Protein AF-A0A849Q2B6-F1 (afdb_monomer_lite)

Radius of gyration: 18.37 Å; chains: 1; bounding box: 42×31×46 Å

Secondary structure (DSSP, 8-state):
-EEEETTEEEE----S-SSHHHHHHHHGGGS---HHHHHHHHH------GGGGGG---TTHHHHHTTT-

pLDDT: mean 90.49, std 8.07, range [57.91, 97.0]

Sequence (69 aa):
SFTIKDGFYVAEIPRKHISARELLEKELANCSLGKHISKSVKEGFEILEGEQVLELKEDGFRSFLNGWL

Structure (mmCIF, N/CA/C/O backbone):
data_AF-A0A849Q2B6-F1
#
_entry.id   AF-A0A849Q2B6-F1
#
loop_
_atom_site.group_PDB
_atom_site.id
_atom_site.type_symbol
_atom_site.label_atom_id
_atom_site.label_alt_id
_atom_site.label_comp_id
_atom_site.label_asym_id
_atom_site.label_entity_id
_atom_site.label_seq_id
_atom_site.pdbx_PDB_ins_code
_atom_site.Cartn_x
_atom_site.Cartn_y
_atom_site.Cartn_z
_atom_site.occupancy
_atom_site.B_iso_or_equiv
_atom_site.auth_seq_id
_atom_site.auth_comp_id
_atom_site.auth_asym_id
_atom_site.auth_atom_id
_atom_site.pdbx_PDB_model_num
ATOM 1 N N . SER A 1 1 ? 17.933 -2.340 -16.297 1.00 75.75 1 SER A N 1
ATOM 2 C CA . SER A 1 1 ? 18.554 -2.281 -17.637 1.00 75.75 1 SER A CA 1
ATOM 3 C C . SER A 1 1 ? 18.075 -1.051 -18.411 1.00 75.75 1 SER A C 1
ATOM 5 O O . SER A 1 1 ? 17.001 -0.551 -18.095 1.00 75.75 1 SER A O 1
ATOM 7 N N . PHE A 1 2 ? 18.842 -0.546 -19.389 1.00 88.88 2 PHE A N 1
ATOM 8 C CA . PHE A 1 2 ? 18.420 0.509 -20.330 1.00 88.88 2 PHE A CA 1
ATOM 9 C C . PHE A 1 2 ? 18.433 -0.056 -21.755 1.00 88.88 2 PHE A C 1
ATOM 11 O O . PHE A 1 2 ? 19.441 -0.616 -22.182 1.00 88.88 2 PHE A O 1
ATOM 18 N N . THR A 1 3 ? 17.310 0.031 -22.466 1.00 94.12 3 THR A N 1
ATOM 19 C CA . THR A 1 3 ? 17.075 -0.652 -23.754 1.00 94.12 3 THR A CA 1
ATOM 20 C C . THR A 1 3 ? 16.234 0.212 -24.694 1.00 94.12 3 THR A C 1
ATOM 22 O O . THR A 1 3 ? 15.614 1.170 -24.245 1.00 94.12 3 THR A O 1
ATOM 25 N N . ILE A 1 4 ? 16.188 -0.121 -25.988 1.00 95.94 4 ILE A N 1
ATOM 26 C CA . ILE A 1 4 ? 15.229 0.466 -26.937 1.00 95.94 4 ILE A CA 1
ATOM 27 C C . ILE A 1 4 ? 14.128 -0.568 -27.210 1.00 95.94 4 ILE A C 1
ATOM 29 O O . ILE A 1 4 ? 14.441 -1.703 -27.570 1.00 95.94 4 ILE A O 1
ATOM 33 N N . LYS A 1 5 ? 12.856 -0.191 -27.043 1.00 95.00 5 LYS A N 1
ATOM 34 C CA . LYS A 1 5 ? 11.672 -0.999 -27.389 1.00 95.00 5 LYS A CA 1
ATOM 35 C C . LYS A 1 5 ? 10.726 -0.170 -28.252 1.00 95.00 5 LYS A C 1
ATOM 37 O O . LYS A 1 5 ? 10.417 0.959 -27.890 1.00 95.00 5 LYS A O 1
ATOM 42 N N . ASP A 1 6 ? 10.320 -0.711 -29.400 1.00 95.75 6 ASP A N 1
ATOM 43 C CA . ASP A 1 6 ? 9.412 -0.059 -30.362 1.00 95.75 6 ASP A CA 1
ATOM 44 C C . ASP A 1 6 ? 9.835 1.369 -30.765 1.00 95.75 6 ASP A C 1
ATOM 46 O O . ASP A 1 6 ? 9.011 2.255 -30.961 1.00 95.75 6 ASP A O 1
ATOM 50 N N . GLY A 1 7 ? 11.148 1.610 -30.863 1.00 96.06 7 GLY A N 1
ATOM 51 C CA . GLY A 1 7 ? 11.713 2.928 -31.181 1.00 96.06 7 GLY A CA 1
ATOM 52 C C . GLY A 1 7 ? 11.819 3.894 -29.993 1.00 96.06 7 GLY A C 1
ATOM 53 O O . GLY A 1 7 ? 12.324 5.001 -30.164 1.00 96.06 7 GLY A O 1
ATOM 54 N N . PHE A 1 8 ? 11.416 3.481 -28.789 1.00 96.00 8 PHE A N 1
ATOM 55 C CA . PHE A 1 8 ? 11.503 4.276 -27.563 1.00 96.00 8 PHE A CA 1
ATOM 56 C C . PHE A 1 8 ? 12.620 3.789 -26.643 1.00 96.00 8 PHE A C 1
ATOM 58 O O . PHE A 1 8 ? 12.816 2.589 -26.456 1.00 96.00 8 PHE A O 1
ATOM 65 N N . TYR A 1 9 ? 13.324 4.724 -26.005 1.00 96.69 9 TYR A N 1
ATOM 66 C CA . TYR A 1 9 ? 14.232 4.414 -24.905 1.00 96.69 9 TYR A CA 1
ATOM 67 C C . TYR A 1 9 ? 13.438 4.017 -23.656 1.00 96.69 9 TYR A C 1
ATOM 69 O O . TYR A 1 9 ? 12.550 4.746 -23.216 1.00 96.69 9 TYR A O 1
ATOM 77 N N . VAL A 1 10 ? 13.780 2.877 -23.063 1.00 96.62 10 VAL A N 1
ATOM 78 C CA . VAL A 1 10 ? 13.116 2.309 -21.887 1.00 96.62 10 VAL A CA 1
ATOM 79 C C . VAL A 1 10 ? 14.154 1.958 -20.828 1.00 96.62 10 VAL A C 1
ATOM 81 O O . VAL A 1 10 ? 15.144 1.280 -21.107 1.00 96.62 10 VAL A O 1
ATOM 84 N N . ALA A 1 11 ? 13.892 2.379 -19.592 1.00 96.44 11 ALA A N 1
ATOM 85 C CA . ALA A 1 11 ? 14.672 2.015 -18.418 1.00 96.44 11 ALA A CA 1
ATOM 86 C C . ALA A 1 11 ? 13.839 1.135 -17.484 1.00 96.44 11 ALA A C 1
ATOM 88 O O . ALA A 1 11 ? 12.698 1.460 -17.160 1.00 96.44 11 ALA A O 1
ATOM 89 N N . GLU A 1 12 ? 14.424 0.044 -17.004 1.00 94.06 12 GLU A N 1
ATOM 90 C CA . GLU A 1 12 ? 13.862 -0.686 -15.873 1.00 94.06 12 GLU A CA 1
ATOM 91 C C . GLU A 1 12 ? 14.221 0.045 -14.586 1.00 94.06 12 GLU A C 1
ATOM 93 O O . GLU A 1 12 ? 15.395 0.146 -14.220 1.00 94.06 12 GLU A O 1
ATOM 98 N N . ILE A 1 13 ? 13.192 0.535 -13.906 1.00 94.56 13 ILE A N 1
ATOM 99 C CA . ILE A 1 13 ? 13.308 1.178 -12.605 1.00 94.56 13 ILE A CA 1
ATOM 100 C C . ILE A 1 13 ? 12.707 0.215 -11.578 1.00 94.56 13 ILE A C 1
ATOM 102 O O . ILE A 1 13 ? 11.543 -0.171 -11.730 1.00 94.56 13 ILE A O 1
ATOM 106 N N . PRO A 1 14 ? 13.466 -0.203 -10.548 1.00 93.31 14 PRO A N 1
ATOM 107 C CA . PRO A 1 14 ? 12.927 -1.069 -9.511 1.00 93.31 14 PRO A CA 1
ATOM 108 C C . PRO A 1 14 ? 11.782 -0.360 -8.783 1.00 93.31 14 PRO A C 1
ATOM 110 O O . PRO A 1 14 ? 11.857 0.835 -8.482 1.00 93.31 14 PRO A O 1
ATOM 113 N N . ARG A 1 15 ? 10.706 -1.099 -8.493 1.00 95.00 15 ARG A N 1
ATOM 114 C CA . ARG A 1 15 ? 9.609 -0.560 -7.685 1.00 95.00 15 ARG A CA 1
ATOM 115 C C . ARG A 1 15 ? 10.094 -0.328 -6.259 1.00 95.00 15 ARG A C 1
ATOM 117 O O . ARG A 1 15 ? 10.827 -1.143 -5.711 1.00 95.00 15 ARG A O 1
ATOM 124 N N . LYS A 1 16 ? 9.634 0.769 -5.658 1.00 95.12 16 LYS A N 1
ATOM 125 C CA . LYS A 1 16 ? 9.907 1.092 -4.250 1.00 95.12 16 LYS A CA 1
ATOM 126 C C . LYS A 1 16 ? 9.218 0.135 -3.275 1.00 95.12 16 LYS A C 1
ATOM 128 O O . LYS A 1 16 ? 9.734 -0.072 -2.187 1.00 95.12 16 LYS A O 1
ATOM 133 N N . HIS A 1 17 ? 8.083 -0.430 -3.686 1.00 96.69 17 HIS A N 1
ATOM 134 C CA . HIS A 1 17 ? 7.290 -1.388 -2.919 1.00 96.69 17 HIS A CA 1
ATOM 135 C C . HIS A 1 17 ? 6.923 -2.566 -3.812 1.00 96.69 17 HIS A C 1
ATOM 137 O O . HIS A 1 17 ? 6.608 -2.377 -4.996 1.00 96.69 17 HIS A O 1
ATOM 143 N N . ILE A 1 18 ? 6.970 -3.772 -3.255 1.00 95.06 18 ILE A N 1
ATOM 144 C CA . ILE A 1 18 ? 6.723 -5.015 -4.003 1.00 95.06 18 ILE A CA 1
ATOM 145 C C . ILE A 1 18 ? 5.342 -5.616 -3.725 1.00 95.06 18 ILE A C 1
ATOM 147 O O . ILE A 1 18 ? 4.915 -6.506 -4.458 1.00 95.06 18 ILE A O 1
ATOM 151 N N . SER A 1 19 ? 4.626 -5.104 -2.719 1.00 95.38 19 SER A N 1
ATOM 152 C CA . SER A 1 19 ? 3.255 -5.498 -2.391 1.00 95.38 19 SER A CA 1
ATOM 153 C C . SER A 1 19 ? 2.362 -4.286 -2.117 1.00 95.38 19 SER A C 1
ATOM 155 O O . SER A 1 19 ? 2.831 -3.201 -1.765 1.00 95.38 19 SER A O 1
ATOM 157 N N . ALA A 1 20 ? 1.050 -4.476 -2.279 1.00 94.44 20 ALA A N 1
ATOM 158 C CA . ALA A 1 20 ? 0.060 -3.457 -1.939 1.00 94.44 20 ALA A CA 1
ATOM 159 C C . ALA A 1 20 ? 0.056 -3.158 -0.433 1.00 94.44 20 ALA A C 1
ATOM 161 O O . ALA A 1 20 ? -0.030 -1.996 -0.046 1.00 94.44 20 ALA A O 1
ATOM 162 N N . ARG A 1 21 ? 0.222 -4.190 0.407 1.00 95.88 21 ARG A N 1
ATOM 163 C CA . ARG A 1 21 ? 0.347 -4.038 1.858 1.00 95.88 21 ARG A CA 1
ATOM 164 C C . ARG A 1 21 ? 1.496 -3.102 2.223 1.00 95.88 21 ARG A C 1
ATOM 166 O O . ARG A 1 21 ? 1.274 -2.116 2.911 1.00 95.88 21 ARG A O 1
ATOM 173 N N . GLU A 1 22 ? 2.693 -3.363 1.698 1.00 96.12 22 GLU A N 1
ATOM 174 C CA . GLU A 1 22 ? 3.884 -2.556 1.988 1.00 96.12 22 GLU A CA 1
ATOM 175 C C . GLU A 1 22 ? 3.703 -1.094 1.552 1.00 96.12 22 GLU A C 1
ATOM 177 O O . GLU A 1 22 ? 4.101 -0.171 2.264 1.00 96.12 22 GLU A O 1
ATOM 182 N N . LEU A 1 23 ? 3.083 -0.878 0.387 1.00 96.25 23 LEU A N 1
ATOM 183 C CA . LEU A 1 23 ? 2.747 0.459 -0.095 1.00 96.25 23 LEU A CA 1
ATOM 184 C C . LEU A 1 23 ? 1.810 1.182 0.884 1.00 96.25 23 LEU A C 1
ATOM 186 O O . LEU A 1 23 ? 2.067 2.330 1.237 1.00 96.25 23 LEU A O 1
ATOM 190 N N . LEU A 1 24 ? 0.735 0.523 1.324 1.00 95.94 24 LEU A N 1
ATOM 191 C CA . LEU A 1 24 ? -0.242 1.115 2.239 1.00 95.94 24 LEU A CA 1
ATOM 192 C C . LEU A 1 24 ? 0.373 1.409 3.614 1.00 95.94 24 LEU A C 1
ATOM 194 O O . LEU A 1 24 ? 0.159 2.496 4.144 1.00 95.94 24 LEU A O 1
ATOM 198 N N . GLU A 1 25 ? 1.181 0.498 4.158 1.00 95.50 25 GLU A N 1
ATOM 199 C CA . GLU A 1 25 ? 1.865 0.692 5.446 1.00 95.50 25 GLU A CA 1
ATOM 200 C C . GLU A 1 25 ? 2.775 1.926 5.426 1.00 95.50 25 GLU A C 1
ATOM 202 O O . GLU A 1 25 ? 2.822 2.679 6.399 1.00 95.50 25 GLU A O 1
ATOM 207 N N . LYS A 1 26 ? 3.489 2.149 4.316 1.00 95.31 26 LYS A N 1
ATOM 208 C CA . LYS A 1 26 ? 4.492 3.218 4.215 1.00 95.31 26 LYS A CA 1
ATOM 209 C C . LYS A 1 26 ? 3.926 4.558 3.756 1.00 95.31 26 LYS A C 1
ATOM 211 O O . LYS A 1 26 ? 4.411 5.597 4.200 1.00 95.31 26 LYS A O 1
ATOM 216 N N . GLU A 1 27 ? 2.925 4.555 2.877 1.00 95.44 27 GLU A N 1
ATOM 217 C CA . GLU A 1 27 ? 2.523 5.766 2.150 1.00 95.44 27 GLU A CA 1
ATOM 218 C C . GLU A 1 27 ? 1.113 6.270 2.478 1.00 95.44 27 GLU A C 1
ATOM 220 O O . GLU A 1 27 ? 0.831 7.444 2.234 1.00 95.44 27 GLU A O 1
ATOM 225 N N . LEU A 1 28 ? 0.222 5.456 3.065 1.00 95.75 28 LEU A N 1
ATOM 226 C CA . LEU A 1 28 ? -1.189 5.844 3.229 1.00 95.75 28 LEU A CA 1
ATOM 227 C C . LEU A 1 28 ? -1.362 7.127 4.060 1.00 95.75 28 LEU A C 1
ATOM 229 O O . LEU A 1 28 ? -2.158 7.997 3.705 1.00 95.75 28 LEU A O 1
ATOM 233 N N . ALA A 1 29 ? -0.569 7.296 5.121 1.00 94.25 29 ALA A N 1
ATOM 234 C CA . ALA A 1 29 ? -0.598 8.493 5.966 1.00 94.25 29 ALA A CA 1
ATOM 235 C C . ALA A 1 29 ? -0.116 9.776 5.252 1.00 94.25 29 ALA A C 1
ATOM 237 O O . ALA A 1 29 ? -0.419 10.887 5.708 1.00 94.25 29 ALA A O 1
ATOM 238 N N . ASN A 1 30 ? 0.601 9.629 4.132 1.00 93.50 30 ASN A N 1
ATOM 239 C CA . ASN A 1 30 ? 1.130 10.722 3.312 1.00 93.50 30 ASN A CA 1
ATOM 240 C C . ASN A 1 30 ? 0.201 11.084 2.142 1.00 93.50 30 ASN A C 1
ATOM 242 O O . ASN A 1 30 ? 0.412 12.097 1.472 1.00 93.50 30 ASN A O 1
ATOM 246 N N . CYS A 1 31 ? -0.836 10.283 1.881 1.00 94.00 31 CYS A N 1
ATOM 247 C CA . CYS A 1 31 ? -1.779 10.538 0.803 1.00 94.00 31 CYS A CA 1
ATOM 248 C C . CYS A 1 31 ? -2.708 11.727 1.100 1.00 94.00 31 CYS A C 1
ATOM 250 O O . CYS A 1 31 ? -3.050 12.046 2.242 1.00 94.00 31 CYS A O 1
ATOM 252 N N . SER A 1 32 ? -3.193 12.363 0.032 1.00 94.94 32 SER A N 1
ATOM 253 C CA . SER A 1 32 ? -4.234 13.392 0.122 1.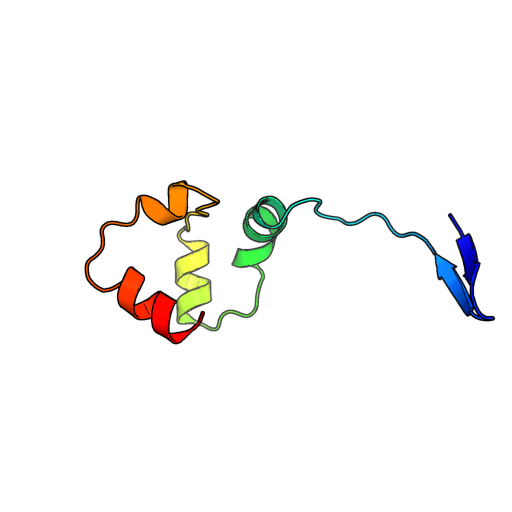00 94.94 32 SER A CA 1
ATOM 254 C C . SER A 1 32 ? -5.612 12.753 0.326 1.00 94.94 32 SER A C 1
ATOM 256 O O . SER A 1 32 ? -6.367 12.572 -0.621 1.00 94.94 32 SER A O 1
ATOM 258 N N . LEU A 1 33 ? -5.930 12.405 1.577 1.00 95.38 33 LEU A N 1
ATOM 259 C CA . LEU A 1 33 ? -7.173 11.713 1.967 1.00 95.38 33 LEU A CA 1
ATOM 260 C C . LEU A 1 33 ? -8.306 12.660 2.415 1.00 95.38 33 LEU A C 1
ATOM 262 O O . LEU A 1 33 ? -9.382 12.224 2.812 1.00 95.38 33 LEU A O 1
ATOM 266 N N . GLY A 1 34 ? -8.073 13.974 2.395 1.00 96.19 34 GLY A N 1
ATOM 267 C CA . GLY A 1 34 ? -8.971 14.955 3.006 1.00 96.19 34 GLY A CA 1
ATOM 268 C C . GLY A 1 34 ? -8.803 15.046 4.529 1.00 96.19 34 GLY A C 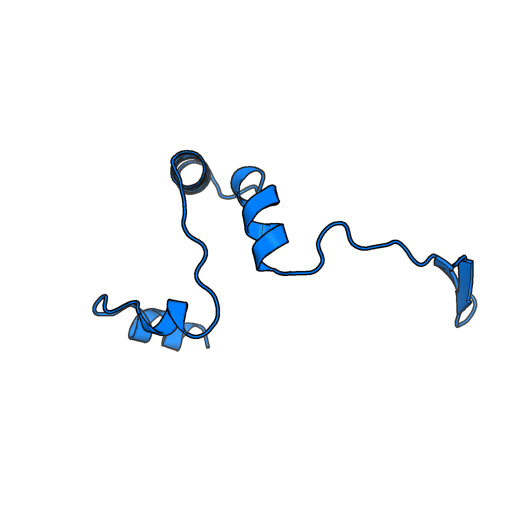1
ATOM 269 O O . GLY A 1 34 ? -8.210 14.183 5.174 1.00 96.19 34 GLY A O 1
ATOM 270 N N . LYS A 1 35 ? -9.300 16.140 5.121 1.00 95.81 35 LYS A N 1
ATOM 271 C CA . LYS A 1 35 ? -8.980 16.546 6.504 1.00 95.81 35 LYS A CA 1
ATOM 272 C C . LYS A 1 35 ? -9.308 15.479 7.554 1.00 95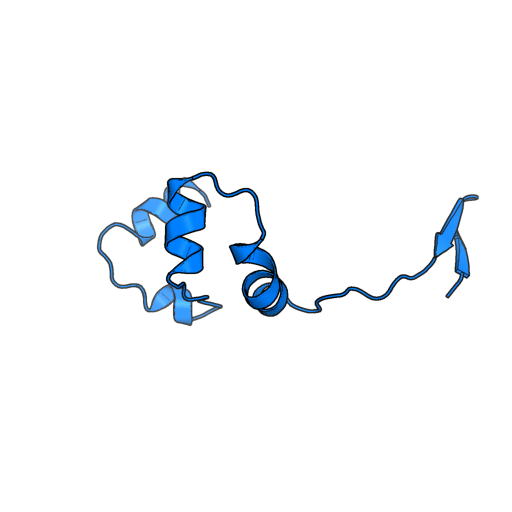.81 35 LYS A C 1
ATOM 274 O O . LYS A 1 35 ? -8.495 15.222 8.436 1.00 95.81 35 LYS A O 1
ATOM 279 N N . HIS A 1 36 ? -10.498 14.889 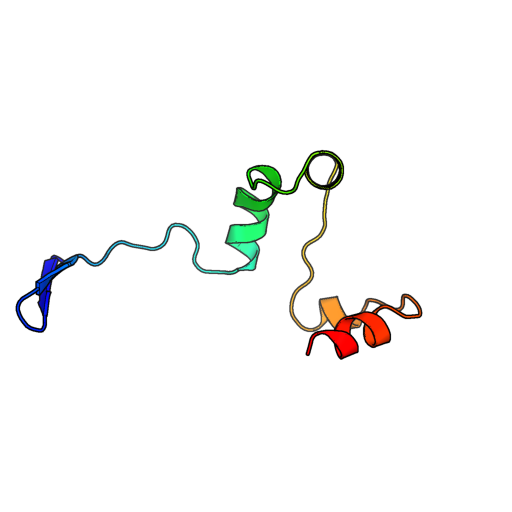7.472 1.00 96.12 36 HIS A N 1
ATOM 280 C CA . HIS A 1 36 ? -10.984 13.948 8.483 1.00 96.12 36 HIS A CA 1
ATOM 281 C C . HIS A 1 36 ? -10.294 12.590 8.372 1.00 96.12 36 HIS A C 1
ATOM 283 O O . HIS A 1 36 ? -9.771 12.091 9.364 1.00 96.12 36 HIS A O 1
ATOM 289 N N . ILE A 1 37 ? -10.217 12.041 7.159 1.00 96.12 37 ILE A N 1
ATOM 290 C CA . ILE A 1 37 ? -9.596 10.735 6.929 1.00 96.12 37 ILE A CA 1
ATOM 291 C C . ILE A 1 37 ? -8.088 10.802 7.178 1.00 96.12 37 ILE A C 1
ATOM 293 O O . ILE A 1 37 ? -7.555 9.944 7.869 1.00 96.12 37 ILE A O 1
ATOM 297 N N . SER A 1 38 ? -7.400 11.857 6.722 1.00 96.25 38 SER A N 1
ATOM 298 C CA . SER A 1 38 ? -5.964 12.025 6.993 1.00 96.25 38 SER A CA 1
ATOM 299 C C . SER A 1 38 ? -5.665 12.096 8.494 1.00 96.25 38 SER A C 1
ATOM 301 O O . SER A 1 38 ? -4.668 11.533 8.938 1.00 96.25 38 SER A O 1
ATOM 303 N N . LYS A 1 39 ? -6.528 12.746 9.291 1.00 96.00 39 LYS A N 1
ATOM 304 C CA . LYS A 1 39 ? -6.386 12.764 10.753 1.00 96.00 39 LYS A CA 1
ATOM 305 C C . LYS A 1 39 ? -6.555 11.360 11.344 1.00 96.00 39 LYS A C 1
ATOM 307 O O . LYS A 1 39 ? -5.687 10.934 12.093 1.00 96.00 39 LYS A O 1
ATOM 312 N N . SER A 1 40 ? -7.617 10.646 10.972 1.00 97.00 40 SER A N 1
ATOM 313 C CA . SER A 1 40 ? -7.895 9.298 11.485 1.00 97.00 40 SER A CA 1
ATOM 314 C C . SER A 1 40 ? -6.793 8.297 11.119 1.00 97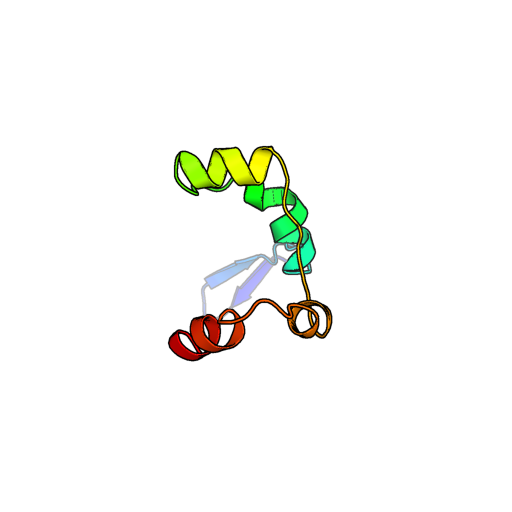.00 40 SER A C 1
ATOM 316 O O . SER A 1 40 ? -6.295 7.601 11.993 1.00 97.00 40 SER A O 1
ATOM 318 N N . VAL A 1 41 ? -6.323 8.293 9.868 1.00 96.75 41 VAL A N 1
ATOM 319 C CA . VAL A 1 41 ? -5.223 7.417 9.421 1.00 96.75 41 VAL A CA 1
ATOM 320 C C . VAL A 1 41 ? -3.926 7.696 10.186 1.00 96.75 41 VAL A C 1
ATOM 322 O O . VAL A 1 41 ? -3.172 6.774 10.475 1.00 96.75 41 VAL A O 1
ATOM 325 N N . LYS A 1 42 ? -3.655 8.955 10.553 1.00 94.44 42 LYS A N 1
ATOM 326 C CA . LYS A 1 42 ? -2.477 9.306 11.364 1.00 94.44 42 LYS A CA 1
ATOM 327 C C . LYS A 1 42 ? -2.589 8.871 12.824 1.00 94.44 42 LYS A C 1
ATOM 329 O O . LYS A 1 42 ? -1.559 8.686 13.462 1.00 94.44 42 LYS A O 1
ATOM 334 N N . GLU A 1 43 ? -3.804 8.749 13.352 1.00 95.75 43 GLU A N 1
ATOM 335 C CA . GLU A 1 43 ? -4.050 8.207 14.696 1.00 95.75 43 GLU A CA 1
ATOM 336 C C . GLU A 1 43 ? -3.871 6.683 14.718 1.00 95.75 43 GLU A C 1
ATOM 338 O O . GLU A 1 43 ? -3.427 6.130 15.722 1.00 95.75 43 GLU A O 1
ATOM 343 N N . GLY A 1 44 ? -4.141 6.020 13.595 1.00 95.38 44 GLY A N 1
ATOM 344 C CA . GLY A 1 44 ? -3.845 4.612 13.379 1.00 95.38 44 GLY A CA 1
ATOM 345 C C . GLY A 1 44 ? -4.809 3.981 12.383 1.00 95.38 44 GLY A C 1
ATOM 346 O O . GLY A 1 44 ? -5.931 4.446 12.192 1.00 95.38 44 GLY A O 1
ATOM 347 N N . PHE A 1 45 ? -4.364 2.907 11.740 1.00 94.50 45 PHE A N 1
ATOM 348 C CA . PHE A 1 45 ? -5.189 2.091 10.858 1.00 94.50 45 PHE A CA 1
ATOM 349 C C . PHE A 1 45 ? -4.649 0.663 10.809 1.00 94.50 45 PHE A C 1
ATOM 351 O O . PHE A 1 45 ? -3.490 0.412 11.141 1.00 94.50 45 PHE A O 1
ATOM 358 N N . GLU A 1 46 ? -5.496 -0.259 10.367 1.00 93.75 46 GLU A N 1
ATOM 359 C CA . GLU A 1 46 ? -5.146 -1.658 10.152 1.00 93.75 46 GLU A CA 1
ATOM 360 C C . GLU A 1 46 ? -5.306 -2.007 8.671 1.00 93.75 46 GLU A C 1
ATOM 362 O O . GLU A 1 46 ? -6.237 -1.549 8.006 1.00 93.75 46 GLU A O 1
ATOM 367 N N . ILE A 1 47 ? -4.379 -2.811 8.148 1.00 94.62 47 ILE A N 1
ATOM 368 C CA . ILE A 1 47 ? -4.461 -3.353 6.791 1.00 94.62 47 ILE A CA 1
ATOM 369 C C . ILE A 1 47 ? -4.821 -4.827 6.888 1.00 94.62 47 ILE A C 1
ATOM 371 O O . ILE A 1 47 ? -4.044 -5.631 7.411 1.00 94.62 47 ILE A O 1
ATOM 375 N N . LEU A 1 48 ? -5.976 -5.155 6.319 1.00 92.00 48 LEU A N 1
ATOM 376 C CA . LEU A 1 48 ? -6.475 -6.514 6.176 1.00 92.00 48 LEU A CA 1
ATOM 377 C C . LEU A 1 48 ? -6.177 -7.020 4.764 1.00 92.00 48 LEU A C 1
ATOM 379 O O . LEU A 1 48 ? -6.438 -6.323 3.781 1.00 92.00 48 LEU A O 1
ATOM 383 N N . GLU A 1 49 ? -5.662 -8.241 4.656 1.00 91.25 49 GLU A N 1
ATOM 384 C CA . GLU A 1 49 ? -5.405 -8.901 3.378 1.00 91.25 49 GLU A CA 1
ATOM 385 C C . GLU A 1 49 ? -5.954 -10.334 3.343 1.00 91.25 49 GLU A C 1
ATOM 387 O O . GLU A 1 49 ? -5.970 -11.047 4.346 1.00 91.25 49 GLU A O 1
ATOM 392 N N . GLY A 1 50 ? -6.417 -10.764 2.165 1.00 89.00 50 GLY A N 1
ATOM 393 C CA . GLY A 1 50 ? -6.908 -12.125 1.948 1.00 89.00 50 GLY A CA 1
ATOM 394 C C . GLY A 1 50 ? -8.034 -12.513 2.910 1.00 89.00 50 GLY A C 1
ATOM 395 O O . GLY A 1 50 ? -9.070 -11.851 2.970 1.00 89.00 50 GLY A O 1
ATOM 396 N N . GLU A 1 51 ? -7.826 -13.591 3.665 1.00 89.31 51 GLU A N 1
ATOM 397 C CA . GLU A 1 51 ? -8.812 -14.130 4.608 1.00 89.31 51 GLU A CA 1
ATOM 398 C C . GLU A 1 51 ? -9.106 -13.184 5.782 1.00 89.31 51 GLU A C 1
ATOM 400 O O . GLU A 1 51 ? -10.220 -13.210 6.299 1.00 89.31 51 GLU A O 1
ATOM 405 N N . GLN A 1 52 ? -8.188 -12.273 6.134 1.00 90.00 52 GLN A N 1
ATOM 406 C CA . GLN A 1 52 ? -8.409 -11.276 7.194 1.00 90.00 52 GLN A CA 1
ATOM 407 C C . GLN A 1 52 ? -9.597 -10.359 6.875 1.00 90.00 52 GLN A C 1
ATOM 409 O O . GLN A 1 52 ? -10.324 -9.924 7.763 1.00 90.00 52 GLN A O 1
ATOM 414 N N . VAL A 1 53 ? -9.853 -10.103 5.588 1.00 86.00 53 VAL A N 1
ATOM 415 C CA . VAL A 1 53 ? -11.019 -9.321 5.149 1.00 86.00 53 VAL A CA 1
ATOM 416 C C . VAL A 1 53 ? -12.325 -10.053 5.483 1.00 86.00 53 VAL A C 1
ATOM 418 O O . VAL A 1 53 ? -13.347 -9.422 5.752 1.00 86.00 53 VAL A O 1
ATOM 421 N N . LEU A 1 54 ? -12.306 -11.390 5.498 1.00 82.06 54 LEU A N 1
ATOM 422 C CA . LEU A 1 54 ? -13.478 -12.214 5.799 1.00 82.06 54 LEU A CA 1
ATOM 423 C C . LEU A 1 54 ? -13.820 -12.223 7.294 1.00 82.06 54 LEU A C 1
ATOM 425 O O . LEU A 1 54 ? -14.974 -12.500 7.642 1.00 82.06 54 LEU A O 1
ATOM 429 N N . GLU A 1 55 ? -12.854 -11.908 8.160 1.00 84.44 55 GLU A N 1
ATOM 430 C CA . GLU A 1 55 ? -13.031 -11.843 9.614 1.00 84.44 55 GLU A CA 1
ATOM 431 C C . GLU A 1 55 ? -13.859 -10.634 10.062 1.00 84.44 55 GLU A C 1
ATOM 433 O O . GLU A 1 55 ? -14.381 -10.632 11.179 1.00 84.44 55 GLU A O 1
ATOM 438 N N . LEU A 1 56 ? -14.068 -9.647 9.183 1.00 83.75 56 LEU A N 1
ATOM 439 C CA . LEU A 1 56 ? -15.009 -8.561 9.425 1.00 83.75 56 LEU A CA 1
ATOM 440 C C . LEU A 1 56 ? -16.437 -9.123 9.505 1.00 83.75 56 LEU A C 1
ATOM 442 O O . LEU A 1 56 ? -17.066 -9.506 8.511 1.00 83.75 56 LEU A O 1
ATOM 446 N N . LYS A 1 57 ? -16.939 -9.200 10.739 1.00 80.31 57 LYS A N 1
ATOM 447 C CA . LYS A 1 57 ? -18.299 -9.644 11.089 1.00 80.31 57 LYS A CA 1
ATOM 448 C C . LYS A 1 57 ? -19.272 -8.481 11.261 1.00 80.31 57 LYS A C 1
ATOM 450 O O . LYS A 1 57 ? -20.380 -8.692 11.734 1.00 80.31 57 LYS A O 1
ATOM 455 N N . GLU A 1 58 ? -18.851 -7.270 10.914 1.00 81.44 58 GLU A N 1
ATOM 456 C CA . GLU A 1 58 ? -19.683 -6.086 11.065 1.00 81.44 58 GLU A CA 1
ATOM 457 C C . GLU A 1 58 ? -20.882 -6.156 10.111 1.00 81.44 58 GLU A C 1
ATOM 459 O O . GLU A 1 58 ? -20.737 -6.339 8.893 1.00 81.44 58 GLU A O 1
ATOM 464 N N . ASP A 1 59 ? -22.080 -6.053 10.685 1.00 76.31 59 ASP A N 1
ATOM 465 C CA . ASP A 1 59 ? -23.324 -6.128 9.934 1.00 76.31 59 ASP A CA 1
ATOM 466 C C . ASP A 1 59 ? -23.378 -4.995 8.903 1.00 76.31 59 ASP A C 1
ATOM 468 O O . ASP A 1 59 ? -23.183 -3.821 9.207 1.00 76.31 59 ASP A O 1
ATOM 472 N N . GLY A 1 60 ? -23.629 -5.355 7.645 1.00 76.94 60 GLY A N 1
ATOM 473 C CA . GLY A 1 60 ? -23.691 -4.402 6.537 1.00 76.94 60 GLY A CA 1
ATOM 474 C C . GLY A 1 60 ? -22.359 -4.116 5.842 1.00 76.94 60 GLY A C 1
ATOM 475 O O . GLY A 1 60 ? -22.394 -3.607 4.724 1.00 76.94 60 GLY A O 1
ATOM 476 N N . PHE A 1 61 ? -21.205 -4.519 6.388 1.00 80.00 61 PHE A N 1
ATOM 477 C CA . PHE A 1 61 ? -19.913 -4.336 5.707 1.00 80.00 61 PHE A CA 1
ATOM 478 C C . PHE A 1 61 ? -19.845 -5.110 4.380 1.00 80.00 61 PHE A C 1
ATOM 480 O O . PHE A 1 61 ? -19.479 -4.568 3.338 1.00 80.00 61 PHE A O 1
ATOM 487 N N . ARG A 1 62 ? -20.292 -6.373 4.386 1.00 77.06 62 ARG A N 1
ATOM 488 C CA . ARG A 1 62 ? -20.395 -7.186 3.161 1.00 77.06 62 ARG A CA 1
ATOM 489 C C . ARG A 1 62 ? -21.387 -6.590 2.160 1.00 77.06 62 ARG A C 1
ATOM 491 O O . ARG A 1 62 ? -21.094 -6.542 0.971 1.00 77.06 62 ARG A O 1
ATOM 498 N N . SER A 1 63 ? -22.532 -6.108 2.644 1.00 82.00 63 SER A N 1
ATOM 499 C CA . SER A 1 63 ? -23.541 -5.451 1.805 1.00 82.00 63 SER A CA 1
ATOM 500 C C . SER A 1 63 ? -23.006 -4.166 1.174 1.00 82.00 63 SER A C 1
ATOM 502 O O . SER A 1 63 ? -23.287 -3.901 0.010 1.00 82.00 63 SER A O 1
ATOM 504 N N . PHE A 1 64 ? -22.207 -3.398 1.921 1.00 81.81 64 PHE A N 1
ATOM 505 C CA . PHE A 1 64 ? -21.514 -2.216 1.423 1.00 81.81 64 PHE A CA 1
ATOM 506 C C . PHE A 1 64 ? -20.534 -2.583 0.306 1.00 81.81 64 PHE A C 1
ATOM 508 O O . PHE A 1 64 ? -20.638 -2.021 -0.780 1.00 81.81 64 PHE A O 1
ATOM 515 N N . LEU A 1 65 ? -19.640 -3.556 0.525 1.00 78.81 65 LEU A N 1
ATOM 516 C CA . LEU A 1 65 ? -18.675 -3.981 -0.498 1.00 78.81 65 LEU A CA 1
ATOM 517 C C . LEU A 1 65 ? -19.349 -4.511 -1.770 1.00 78.81 65 LEU A C 1
ATOM 519 O O . LEU A 1 65 ? -18.877 -4.231 -2.867 1.00 78.81 65 LEU A O 1
ATOM 523 N N . ASN A 1 66 ? -20.473 -5.217 -1.638 1.00 77.75 66 ASN A N 1
ATOM 524 C CA . ASN A 1 66 ? -21.230 -5.740 -2.777 1.00 77.75 66 ASN A CA 1
ATOM 525 C C . ASN A 1 66 ? -21.848 -4.642 -3.667 1.00 77.75 66 ASN A C 1
ATOM 527 O O . ASN A 1 66 ? -22.317 -4.935 -4.758 1.00 77.75 66 ASN A O 1
ATOM 531 N N . GLY A 1 67 ? -21.880 -3.383 -3.216 1.00 79.62 67 GLY A N 1
ATOM 532 C CA . GLY A 1 67 ? -22.255 -2.243 -4.059 1.00 79.62 67 GLY A CA 1
ATOM 533 C C . GLY A 1 67 ? -21.122 -1.726 -4.956 1.00 79.62 67 GLY A C 1
ATOM 534 O O . GLY A 1 67 ? -21.381 -0.891 -5.820 1.00 79.62 67 GLY A O 1
ATOM 535 N N . TRP A 1 68 ? -1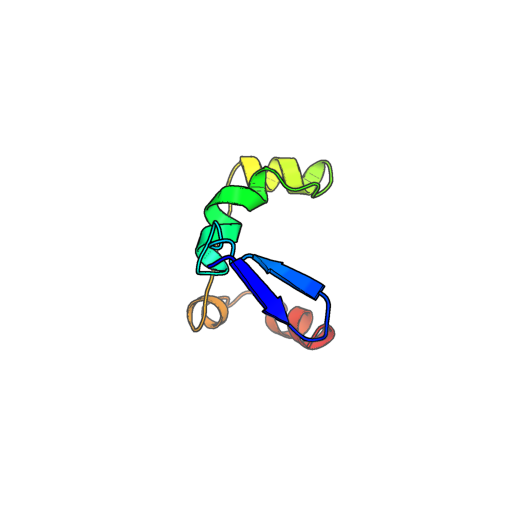9.885 -2.186 -4.742 1.00 68.44 68 TRP A N 1
ATOM 536 C CA . TRP A 1 68 ? -18.673 -1.697 -5.413 1.00 68.44 68 TRP A CA 1
ATOM 537 C C . TRP A 1 68 ? -17.886 -2.785 -6.166 1.00 68.44 68 TRP A C 1
ATOM 539 O O . TRP A 1 68 ? -16.942 -2.444 -6.880 1.00 68.44 68 TRP A O 1
ATOM 549 N N . LEU A 1 69 ? -18.254 -4.061 -6.001 1.00 57.91 69 LEU A N 1
ATOM 550 C CA . LEU A 1 69 ? -17.749 -5.219 -6.755 1.00 57.91 69 LEU A CA 1
ATOM 551 C C . LEU A 1 69 ? -18.726 -5.593 -7.873 1.00 57.91 69 LEU A C 1
ATOM 553 O O . LEU A 1 69 ? -18.235 -5.941 -8.969 1.00 57.91 69 LEU A O 1
#

Foldseek 3Di:
DWDADPNDIDDDDDDPDDDPVVCCVPPVLVDPPDDPVNVVVVVHDDDADDCSVVVPPDPCPVVVVVVVD